Protein AF-A0A966Q347-F1 (afdb_monomer)

Sequence (125 aa):
MPLSGEGGNHRGEENAKDPTGHRGRDREHQAMEKDGMSFSVRRQELLAKLEERSQECPGLYPFRVAEDFLRIAMDHGGLEDEGICGILEAMWRRPDEAVQLNAQSLIRRGGGLDKDVGERPQKMI

Solvent-accessible surface area (backbone atoms only — not comparable to full-atom values): 7875 Å² total; per-residue (Å²): 138,82,89,76,88,83,86,88,84,77,86,75,93,84,76,89,84,87,83,83,84,83,76,83,78,67,71,72,68,62,61,64,54,61,58,57,58,51,42,58,51,52,40,52,53,50,34,52,52,50,22,54,49,20,64,78,37,62,87,58,39,99,59,57,49,43,68,56,56,50,51,38,13,35,68,77,30,45,89,45,58,68,35,25,39,52,41,48,50,48,33,69,78,35,40,76,53,39,52,53,49,43,51,51,39,50,50,67,75,54,74,63,89,72,90,78,88,72,89,72,82,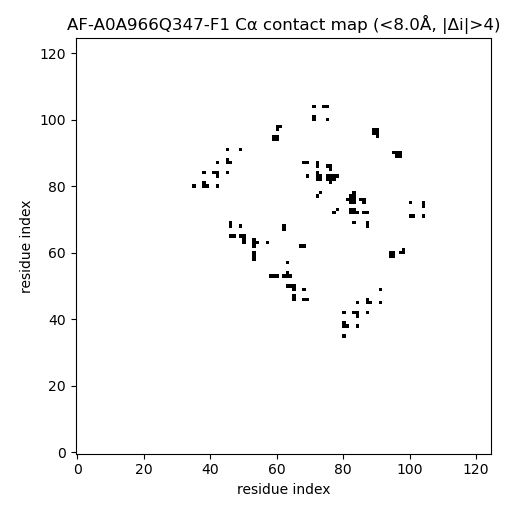80,80,80,128

Structure (mmCIF, N/CA/C/O backbone):
data_AF-A0A966Q347-F1
#
_entry.id   AF-A0A966Q347-F1
#
loop_
_atom_site.group_PDB
_atom_site.id
_atom_site.type_symbol
_atom_site.label_atom_id
_atom_site.label_alt_id
_atom_site.label_comp_id
_atom_site.label_asym_id
_atom_site.label_entity_id
_atom_site.label_seq_id
_atom_site.pdbx_PDB_ins_code
_atom_site.Cartn_x
_atom_site.Cartn_y
_atom_site.Cartn_z
_atom_site.occupancy
_atom_site.B_iso_or_equiv
_atom_site.auth_seq_id
_atom_site.auth_comp_id
_atom_site.auth_asym_id
_atom_site.auth_atom_id
_atom_site.pdbx_PDB_model_num
ATOM 1 N N . MET A 1 1 ? 26.937 63.806 -67.672 1.00 37.19 1 MET A N 1
ATOM 2 C CA . MET A 1 1 ? 27.494 63.817 -66.303 1.00 37.19 1 MET A CA 1
ATOM 3 C C . MET A 1 1 ? 27.612 62.379 -65.817 1.00 37.19 1 MET A C 1
ATOM 5 O O . MET A 1 1 ? 26.839 61.561 -66.301 1.00 37.19 1 MET A O 1
ATOM 9 N N . PRO A 1 2 ? 28.629 62.066 -65.003 1.00 48.19 2 PRO A N 1
ATOM 10 C CA . PRO A 1 2 ? 29.321 60.780 -65.007 1.00 48.19 2 PRO A CA 1
ATOM 11 C C . PRO A 1 2 ? 29.118 59.973 -63.707 1.00 48.19 2 PRO A C 1
ATOM 13 O O . PRO A 1 2 ? 28.472 60.452 -62.782 1.00 48.19 2 PRO A O 1
ATOM 16 N N . LEU A 1 3 ? 29.816 58.828 -63.660 1.00 46.00 3 LEU A N 1
ATOM 17 C CA . LEU A 1 3 ? 30.279 58.063 -62.487 1.00 46.00 3 LEU A CA 1
ATOM 18 C C . LEU A 1 3 ? 29.264 57.098 -61.854 1.00 46.00 3 LEU A C 1
ATOM 20 O O . LEU A 1 3 ? 28.098 57.433 -61.729 1.00 46.00 3 LEU A O 1
ATOM 24 N N . SER A 1 4 ? 29.603 55.925 -61.320 1.00 47.59 4 SER A N 1
ATOM 25 C CA . SER A 1 4 ? 30.764 55.009 -61.295 1.00 47.59 4 SER A CA 1
ATOM 26 C C . SER A 1 4 ? 30.536 54.162 -60.040 1.00 47.59 4 SER A C 1
ATOM 28 O O . SER A 1 4 ? 30.151 54.740 -59.031 1.00 47.59 4 SER A O 1
ATOM 30 N N . GLY A 1 5 ? 30.902 52.875 -60.061 1.00 43.78 5 GLY A N 1
ATOM 31 C CA . GLY A 1 5 ? 31.177 52.096 -58.839 1.00 43.78 5 GLY A CA 1
ATOM 32 C C . GLY A 1 5 ? 29.933 51.760 -58.001 1.00 43.78 5 GLY A C 1
ATOM 33 O O . GLY A 1 5 ? 28.928 52.438 -58.072 1.00 43.78 5 GLY A O 1
ATOM 34 N N . GLU A 1 6 ? 29.875 50.700 -57.209 1.00 48.44 6 GLU A N 1
ATOM 35 C CA . GLU A 1 6 ? 30.943 49.942 -56.575 1.00 48.44 6 GLU A CA 1
ATOM 36 C C . GLU A 1 6 ? 30.516 48.473 -56.458 1.00 48.44 6 GLU A C 1
ATOM 38 O O . GLU A 1 6 ? 29.391 48.149 -56.076 1.00 48.44 6 GLU A O 1
ATOM 43 N N . GLY A 1 7 ? 31.441 47.588 -56.825 1.00 43.69 7 GLY A N 1
ATOM 44 C CA . GLY A 1 7 ? 31.440 46.191 -56.420 1.00 43.69 7 GLY A CA 1
ATOM 45 C C . GLY A 1 7 ? 32.364 45.972 -55.219 1.00 43.69 7 GLY A C 1
ATOM 46 O O . GLY A 1 7 ? 33.179 46.829 -54.885 1.00 43.69 7 GLY A O 1
ATOM 47 N N . GLY A 1 8 ? 32.259 44.780 -54.629 1.00 42.47 8 GLY A N 1
ATOM 48 C CA . GLY A 1 8 ? 33.030 44.299 -53.471 1.00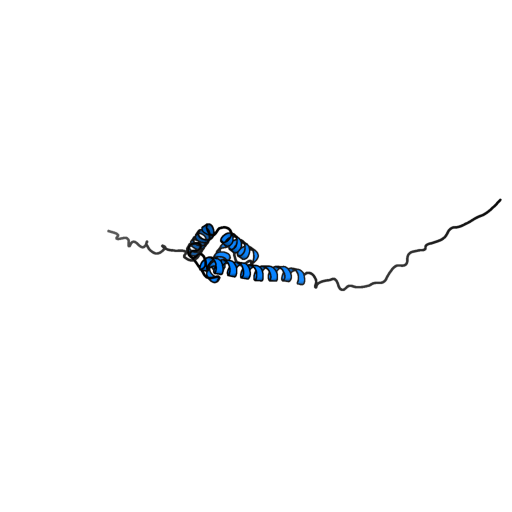 42.47 8 GLY A CA 1
ATOM 49 C C . GLY A 1 8 ? 32.118 44.180 -52.248 1.00 42.47 8 GLY A C 1
ATOM 50 O O . GLY A 1 8 ? 31.337 45.077 -51.984 1.00 42.47 8 GLY A O 1
ATOM 51 N N . ASN A 1 9 ? 32.085 43.114 -51.457 1.00 40.59 9 ASN A N 1
ATOM 52 C CA . ASN A 1 9 ? 32.984 41.991 -51.176 1.00 40.59 9 ASN A CA 1
ATOM 53 C C . ASN A 1 9 ? 32.051 40.846 -50.692 1.00 40.59 9 ASN A C 1
ATOM 55 O O . ASN A 1 9 ? 30.946 41.124 -50.242 1.00 40.59 9 ASN A O 1
ATOM 59 N N . HIS A 1 10 ? 32.324 39.555 -50.845 1.00 41.03 10 HIS A N 1
ATOM 60 C CA . HIS A 1 10 ? 33.159 38.730 -49.964 1.00 41.03 10 HIS A CA 1
ATOM 61 C C . HIS A 1 10 ? 33.242 37.352 -50.663 1.00 41.03 10 HIS A C 1
ATOM 63 O O . HIS A 1 10 ? 32.212 36.736 -50.918 1.00 41.03 10 HIS A O 1
ATOM 69 N N . ARG A 1 11 ? 34.388 36.933 -51.222 1.00 41.69 11 ARG A N 1
ATOM 70 C CA . ARG A 1 11 ? 35.443 36.135 -50.555 1.00 41.69 11 ARG A CA 1
ATOM 71 C C . ARG A 1 11 ? 34.801 35.028 -49.703 1.00 41.69 11 ARG A C 1
ATOM 73 O O . ARG A 1 11 ? 34.274 35.318 -48.642 1.00 41.69 11 ARG A O 1
ATOM 80 N N . GLY A 1 12 ? 34.669 33.802 -50.196 1.00 40.00 12 GLY A N 1
ATOM 81 C CA . GLY A 1 12 ? 35.773 32.932 -50.592 1.00 40.00 12 GLY A CA 1
ATOM 82 C C . GLY A 1 12 ? 36.017 31.968 -49.434 1.00 40.00 12 GLY A C 1
ATOM 83 O O . GLY A 1 12 ? 36.407 32.408 -48.359 1.00 40.00 12 GLY A O 1
ATOM 84 N N . GLU A 1 13 ? 35.703 30.695 -49.664 1.00 50.28 13 GLU A N 1
ATOM 85 C CA . GLU A 1 13 ? 35.957 29.557 -48.781 1.00 50.28 13 GLU A CA 1
ATOM 86 C C . GLU A 1 13 ? 37.359 29.583 -48.164 1.00 50.28 13 GLU A C 1
ATOM 88 O O . GLU A 1 13 ? 38.354 29.696 -48.878 1.00 50.28 13 GLU A O 1
ATOM 93 N N . GLU A 1 14 ? 37.439 29.322 -46.861 1.00 47.72 14 GLU A N 1
ATOM 94 C CA . GLU A 1 14 ? 38.515 28.500 -46.326 1.00 47.72 14 GLU A CA 1
ATOM 95 C C . GLU A 1 14 ? 37.990 27.580 -45.224 1.00 47.72 14 GLU A C 1
ATOM 97 O O . GLU A 1 14 ? 37.153 27.920 -44.390 1.00 47.72 14 GLU A O 1
ATOM 102 N N . ASN A 1 15 ? 38.441 26.346 -45.355 1.00 43.81 15 ASN A N 1
ATOM 103 C CA . ASN A 1 15 ? 37.932 25.119 -44.790 1.00 43.81 15 ASN A CA 1
ATOM 104 C C . ASN A 1 15 ? 38.967 24.606 -43.776 1.00 43.81 15 ASN A C 1
ATOM 106 O O . ASN A 1 15 ? 40.165 24.792 -43.985 1.00 43.81 15 ASN A O 1
ATOM 110 N N . ALA A 1 16 ? 38.489 23.879 -42.762 1.00 49.84 16 ALA A N 1
ATOM 111 C CA . ALA A 1 16 ? 39.249 23.109 -41.770 1.00 49.84 16 ALA A CA 1
ATOM 112 C C . ALA A 1 16 ? 40.097 23.948 -40.783 1.00 49.84 16 ALA A C 1
ATOM 114 O O . ALA A 1 16 ? 40.921 24.770 -41.156 1.00 49.84 16 ALA A O 1
ATOM 115 N N . LYS A 1 17 ? 40.030 23.719 -39.469 1.00 47.28 17 LYS A N 1
ATOM 116 C CA . LYS A 1 17 ? 40.192 22.431 -38.784 1.00 47.28 17 LYS A CA 1
ATOM 117 C C . LYS A 1 17 ? 39.556 22.522 -37.393 1.00 47.28 17 LYS A C 1
ATOM 119 O O . LYS A 1 17 ? 39.992 23.343 -36.597 1.00 47.28 17 LYS A O 1
ATOM 124 N N . ASP A 1 18 ? 38.635 21.623 -37.073 1.00 52.66 18 ASP A N 1
ATOM 125 C CA . ASP A 1 18 ? 38.421 21.221 -35.680 1.00 52.66 18 ASP A CA 1
ATOM 126 C C . ASP A 1 18 ? 38.278 19.694 -35.653 1.00 52.66 18 ASP A C 1
ATOM 128 O O . ASP A 1 18 ? 37.219 19.152 -35.990 1.00 52.66 18 ASP A O 1
ATOM 132 N N . PRO A 1 19 ? 39.384 18.957 -35.445 1.00 54.44 19 PRO A N 1
ATOM 133 C CA . PRO A 1 19 ? 39.330 17.519 -35.404 1.00 54.44 19 PRO A CA 1
ATOM 134 C C . PRO A 1 19 ? 39.063 17.067 -33.970 1.00 54.44 19 PRO A C 1
ATOM 136 O O . PRO A 1 19 ? 39.877 17.267 -33.074 1.00 54.44 19 PRO A O 1
ATOM 139 N N . THR A 1 20 ? 38.035 16.225 -33.856 1.00 50.22 20 THR A N 1
ATOM 140 C CA . THR A 1 20 ? 37.894 15.175 -32.832 1.00 50.22 20 THR A CA 1
ATOM 141 C C . THR A 1 20 ? 37.601 15.700 -31.420 1.00 50.22 20 THR A C 1
ATOM 143 O O . THR A 1 20 ? 38.448 16.230 -30.726 1.00 50.22 20 THR A O 1
ATOM 146 N N . GLY A 1 21 ? 36.399 15.526 -30.884 1.00 51.47 21 GLY A N 1
ATOM 147 C CA . GLY A 1 21 ? 35.695 14.251 -30.850 1.00 51.47 21 GLY A CA 1
ATOM 148 C C . GLY A 1 21 ? 35.765 13.656 -29.446 1.00 51.47 21 GLY A C 1
ATOM 149 O O . GLY A 1 21 ? 36.349 12.597 -29.248 1.00 51.47 21 GLY A O 1
ATOM 150 N N . HIS A 1 22 ? 35.104 14.292 -28.482 1.00 44.62 22 HIS A N 1
ATOM 151 C CA . HIS A 1 22 ? 34.607 13.598 -27.295 1.00 44.62 22 HIS A CA 1
ATOM 152 C C . HIS A 1 22 ? 33.088 13.566 -27.371 1.00 44.62 22 HIS A C 1
ATOM 154 O O . HIS A 1 22 ? 32.345 14.380 -26.834 1.00 44.62 22 HIS A O 1
ATOM 160 N N . ARG A 1 23 ? 32.680 12.608 -28.206 1.00 47.03 23 ARG A N 1
ATOM 161 C CA . ARG A 1 23 ? 31.328 12.135 -28.452 1.00 47.03 23 ARG A CA 1
ATOM 162 C C . ARG A 1 23 ? 30.705 11.805 -27.092 1.00 47.03 23 ARG A C 1
ATOM 164 O O . ARG A 1 23 ? 31.152 10.871 -26.431 1.00 47.03 23 ARG A O 1
ATOM 171 N N . GLY A 1 24 ? 29.729 12.620 -26.695 1.00 45.34 24 GLY A N 1
ATOM 172 C CA . GLY A 1 24 ? 29.021 12.541 -25.424 1.00 45.34 24 GLY A CA 1
ATOM 173 C C . GLY A 1 24 ? 28.490 11.143 -25.148 1.00 45.34 24 GLY A C 1
ATOM 174 O O . GLY A 1 24 ? 27.510 10.720 -25.752 1.00 45.34 24 GLY A O 1
ATOM 175 N N . ARG A 1 25 ? 29.154 10.447 -24.225 1.00 48.47 25 ARG A N 1
ATOM 176 C CA . ARG A 1 25 ? 28.751 9.126 -23.738 1.00 48.47 25 ARG A CA 1
ATOM 177 C C . ARG A 1 25 ? 28.434 9.124 -22.238 1.00 48.47 25 ARG A C 1
ATOM 179 O O . ARG A 1 25 ? 28.239 8.064 -21.668 1.00 48.47 25 ARG A O 1
ATOM 186 N N . ASP A 1 26 ? 28.341 10.305 -21.623 1.00 45.50 26 ASP A N 1
ATOM 187 C CA . ASP A 1 26 ? 28.032 10.455 -20.191 1.00 45.50 26 ASP A CA 1
ATOM 188 C C . ASP A 1 26 ? 26.594 10.941 -19.938 1.00 45.50 26 ASP A C 1
ATOM 190 O O . ASP A 1 26 ? 26.084 10.863 -18.822 1.00 45.50 26 ASP A O 1
ATOM 194 N N . ARG A 1 27 ? 25.902 11.440 -20.974 1.00 46.88 27 ARG A N 1
ATOM 195 C CA . ARG A 1 27 ? 24.588 12.088 -20.816 1.00 46.88 27 ARG A CA 1
ATOM 196 C C . ARG A 1 27 ? 23.410 11.113 -20.773 1.00 46.88 27 ARG A C 1
ATOM 198 O O . ARG A 1 27 ? 22.340 11.495 -20.315 1.00 46.88 27 ARG A O 1
ATOM 205 N N . GLU A 1 28 ? 23.600 9.873 -21.212 1.00 45.44 28 GLU A N 1
ATOM 206 C CA . GLU A 1 28 ? 22.530 8.865 -21.225 1.00 45.44 28 GLU A CA 1
ATOM 207 C C . GLU A 1 28 ? 22.461 8.056 -19.921 1.00 45.44 28 GLU A C 1
ATOM 209 O O . GLU A 1 28 ? 21.389 7.578 -19.567 1.00 45.44 28 GLU A O 1
ATOM 214 N N . HIS A 1 29 ? 23.544 7.994 -19.135 1.00 43.59 29 HIS A N 1
ATOM 215 C CA . HIS A 1 29 ? 23.513 7.351 -17.814 1.00 43.59 29 HIS A CA 1
ATOM 216 C C . HIS A 1 29 ? 22.884 8.233 -16.718 1.00 43.59 29 HIS A C 1
ATOM 218 O O . HIS A 1 29 ? 22.285 7.703 -15.791 1.00 43.59 29 HIS A O 1
ATOM 224 N N . GLN A 1 30 ? 22.944 9.568 -16.828 1.00 43.94 30 GLN A N 1
ATOM 225 C CA . GLN A 1 30 ? 22.370 10.480 -15.817 1.00 43.94 30 GLN A CA 1
ATOM 226 C C . GLN A 1 30 ? 20.857 10.721 -15.949 1.00 43.94 30 GLN A C 1
ATOM 228 O O . GLN A 1 30 ? 20.241 11.253 -15.026 1.00 43.94 30 GLN A O 1
ATOM 233 N N . ALA A 1 31 ? 20.242 10.368 -17.081 1.00 44.31 31 ALA A N 1
ATOM 234 C CA . ALA A 1 31 ? 18.801 10.544 -17.266 1.00 44.31 31 ALA A CA 1
ATOM 235 C C . ALA A 1 31 ? 17.989 9.439 -16.572 1.00 44.31 31 ALA A C 1
ATOM 237 O O . ALA A 1 31 ? 16.903 9.713 -16.077 1.00 44.31 31 ALA A O 1
ATOM 238 N N . MET A 1 32 ? 18.533 8.223 -16.467 1.00 45.38 32 MET A N 1
ATOM 239 C CA . MET A 1 32 ? 17.822 7.091 -15.860 1.00 45.38 32 MET A CA 1
ATOM 240 C C . MET A 1 32 ? 17.809 7.123 -14.321 1.00 45.38 32 MET A C 1
ATOM 242 O O . MET A 1 32 ? 16.942 6.511 -13.705 1.00 45.38 32 MET A O 1
ATOM 246 N N . GLU A 1 33 ? 18.719 7.862 -13.676 1.00 48.78 33 GLU A N 1
ATOM 247 C CA . GLU A 1 33 ? 18.783 7.937 -12.204 1.00 48.78 33 GLU A CA 1
ATOM 248 C C . GLU A 1 33 ? 17.826 8.978 -11.596 1.00 48.78 33 GLU A C 1
ATOM 250 O O . GLU A 1 33 ? 17.418 8.847 -10.440 1.00 48.78 33 GLU A O 1
ATOM 255 N N . LYS A 1 34 ? 17.423 10.003 -12.364 1.00 51.41 34 LYS A N 1
ATOM 256 C CA . LYS A 1 34 ? 16.522 11.058 -11.866 1.00 51.41 34 LYS A CA 1
ATOM 257 C C . LYS A 1 34 ? 15.092 10.575 -11.654 1.00 51.41 34 LYS A C 1
ATOM 259 O O . LYS A 1 34 ? 14.453 11.007 -10.695 1.00 51.41 34 LYS A O 1
ATOM 264 N N . ASP A 1 35 ? 14.615 9.668 -12.499 1.00 52.19 35 ASP A N 1
ATOM 265 C CA . ASP A 1 35 ? 13.270 9.113 -12.361 1.00 52.19 35 ASP A CA 1
ATOM 266 C C . ASP A 1 35 ? 13.210 8.085 -11.219 1.00 52.19 35 ASP A C 1
ATOM 268 O O . ASP A 1 35 ? 12.322 8.164 -10.371 1.00 52.19 35 ASP A O 1
ATOM 272 N N . GLY A 1 36 ? 14.214 7.208 -11.083 1.00 52.34 36 GLY A N 1
ATOM 273 C CA . GLY A 1 36 ? 14.277 6.214 -9.998 1.00 52.34 36 GLY A CA 1
ATOM 274 C C . GLY A 1 36 ? 14.311 6.819 -8.584 1.00 52.34 36 GLY A C 1
ATOM 275 O O . GLY A 1 36 ? 13.676 6.299 -7.662 1.00 52.34 36 GLY A O 1
ATOM 276 N N . MET A 1 37 ? 14.974 7.970 -8.409 1.00 52.81 37 MET A N 1
ATOM 277 C CA . MET A 1 37 ? 14.948 8.710 -7.139 1.00 52.81 37 MET A CA 1
ATOM 278 C C . MET A 1 37 ? 13.574 9.316 -6.820 1.00 52.81 37 MET A C 1
ATOM 280 O O . MET A 1 37 ? 13.210 9.396 -5.646 1.00 52.81 37 MET A O 1
ATOM 284 N N . SER A 1 38 ? 12.783 9.698 -7.829 1.00 75.19 38 SER A N 1
ATOM 28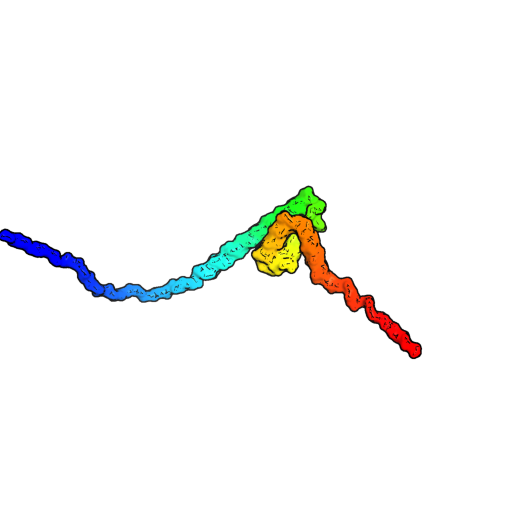5 C CA . SER A 1 38 ? 11.441 10.260 -7.625 1.00 75.19 38 SER A CA 1
ATOM 286 C C . SER A 1 38 ? 10.449 9.212 -7.115 1.00 75.19 38 SER A C 1
ATOM 288 O O . SER A 1 38 ? 9.693 9.474 -6.173 1.00 75.19 38 SER A O 1
ATOM 290 N N . PHE A 1 39 ? 10.478 8.004 -7.681 1.00 77.31 39 PHE A N 1
ATOM 291 C CA . PHE A 1 39 ? 9.511 6.966 -7.326 1.00 77.31 39 PHE A CA 1
ATOM 292 C C . PHE A 1 39 ? 9.740 6.376 -5.934 1.00 77.31 39 PHE A C 1
ATOM 294 O O . PHE A 1 39 ? 8.774 6.120 -5.218 1.00 77.31 39 PHE A O 1
ATOM 301 N N . SER A 1 40 ? 10.995 6.223 -5.501 1.00 84.62 40 SER A N 1
ATOM 302 C CA . SER A 1 40 ? 11.289 5.734 -4.147 1.00 84.62 40 SER A CA 1
ATOM 303 C C . SER A 1 40 ? 10.781 6.680 -3.055 1.00 84.62 40 SER A C 1
ATOM 305 O O . SER A 1 40 ? 10.209 6.211 -2.068 1.00 84.62 40 SER A O 1
ATOM 307 N N . VAL A 1 41 ? 10.926 7.996 -3.247 1.00 90.25 41 VAL A N 1
ATOM 308 C CA . VAL A 1 41 ? 10.380 9.010 -2.328 1.00 90.25 41 VAL A CA 1
ATOM 309 C C . VAL A 1 41 ? 8.853 8.978 -2.352 1.00 90.25 41 VAL A C 1
ATOM 311 O O . VAL A 1 41 ? 8.224 8.850 -1.304 1.00 90.25 41 VAL A O 1
ATOM 314 N N . ARG A 1 42 ? 8.244 8.984 -3.543 1.00 91.88 42 ARG A N 1
ATOM 315 C CA . ARG A 1 42 ? 6.783 8.925 -3.696 1.00 91.88 42 ARG A CA 1
ATOM 316 C C . ARG A 1 42 ? 6.175 7.677 -3.056 1.00 91.88 42 ARG A C 1
ATOM 318 O O . ARG A 1 42 ? 5.132 7.762 -2.410 1.00 91.88 42 ARG A O 1
ATOM 325 N N . ARG A 1 43 ? 6.826 6.520 -3.199 1.00 94.31 43 ARG A N 1
ATOM 326 C CA . ARG A 1 43 ? 6.421 5.273 -2.542 1.00 94.31 43 ARG A CA 1
ATOM 327 C C . ARG A 1 43 ? 6.396 5.438 -1.026 1.00 94.31 43 ARG A C 1
ATOM 329 O O . ARG A 1 43 ? 5.397 5.089 -0.407 1.00 94.31 43 ARG A O 1
ATOM 336 N N . GLN A 1 44 ? 7.466 5.972 -0.435 1.00 94.44 44 GLN A N 1
ATOM 337 C CA . GLN A 1 44 ? 7.538 6.194 1.013 1.00 94.44 44 GLN A CA 1
ATOM 338 C C . GLN A 1 44 ? 6.453 7.163 1.495 1.00 94.44 44 GLN A C 1
ATOM 340 O O . GLN A 1 44 ? 5.792 6.887 2.492 1.00 94.44 44 GLN A O 1
ATOM 345 N N . GLU A 1 45 ? 6.205 8.248 0.759 1.00 95.19 45 GLU A N 1
ATOM 346 C CA . GLU A 1 45 ? 5.132 9.196 1.079 1.00 95.19 45 GLU A CA 1
ATOM 347 C C . GLU A 1 45 ? 3.743 8.545 1.051 1.00 95.19 45 GLU A C 1
ATOM 349 O O . GLU A 1 45 ? 2.919 8.796 1.930 1.00 95.19 45 GLU A O 1
ATOM 354 N N . LEU A 1 46 ? 3.463 7.713 0.043 1.00 95.88 46 LEU A N 1
ATOM 355 C CA . LEU A 1 46 ? 2.192 6.994 -0.058 1.00 95.88 46 LEU A CA 1
ATOM 356 C C . LEU A 1 46 ? 2.023 5.986 1.080 1.00 95.88 46 LEU A C 1
ATOM 358 O O . LEU A 1 46 ? 0.936 5.897 1.648 1.00 95.88 46 LEU A O 1
ATOM 362 N N . LEU A 1 47 ? 3.087 5.261 1.427 1.00 96.62 47 LEU A N 1
ATOM 363 C CA . LEU A 1 47 ? 3.083 4.314 2.539 1.00 96.62 47 LEU A CA 1
ATOM 364 C C . LEU A 1 47 ? 2.812 5.012 3.873 1.00 96.62 47 LEU A C 1
ATOM 366 O O . LEU A 1 47 ? 1.939 4.563 4.609 1.00 96.62 47 LEU A O 1
ATOM 370 N N . ALA A 1 48 ? 3.483 6.135 4.141 1.00 96.69 48 ALA A N 1
ATOM 371 C CA . ALA A 1 48 ? 3.271 6.914 5.357 1.00 96.69 48 ALA A CA 1
ATOM 372 C C . ALA A 1 48 ? 1.823 7.419 5.465 1.00 96.69 48 ALA A C 1
ATOM 374 O O . ALA A 1 48 ? 1.184 7.249 6.499 1.00 96.69 48 ALA A O 1
ATOM 375 N N . LYS A 1 49 ? 1.266 7.961 4.372 1.00 95.69 49 LYS A N 1
ATOM 376 C CA . LYS A 1 49 ? -0.136 8.415 4.326 1.00 95.69 49 LYS A CA 1
ATOM 377 C C . LYS A 1 49 ? -1.118 7.275 4.580 1.00 95.69 49 LYS A C 1
ATOM 379 O O . LYS A 1 49 ? -2.096 7.443 5.306 1.00 95.69 49 LYS A O 1
ATOM 384 N N . LEU A 1 50 ? -0.895 6.123 3.948 1.00 95.69 50 LEU A N 1
ATOM 385 C CA . LEU A 1 50 ? -1.751 4.949 4.106 1.00 95.69 50 LEU A CA 1
ATOM 386 C C . LEU A 1 50 ? -1.713 4.412 5.537 1.00 95.69 50 LEU A C 1
ATOM 388 O O . LEU A 1 50 ? -2.770 4.124 6.098 1.00 95.69 50 LEU A O 1
ATOM 392 N N . GLU A 1 51 ? -0.521 4.324 6.122 1.00 95.94 51 GLU A N 1
ATOM 393 C CA . GLU A 1 51 ? -0.319 3.911 7.506 1.00 95.94 51 GLU A CA 1
ATOM 394 C C . GLU A 1 51 ? -1.022 4.867 8.473 1.00 95.94 51 GLU A C 1
ATOM 396 O O . GLU A 1 51 ? -1.890 4.426 9.223 1.00 95.94 51 GLU A O 1
ATOM 401 N N . GLU A 1 52 ? -0.763 6.173 8.381 1.00 95.50 52 GLU A N 1
ATOM 402 C CA . GLU A 1 52 ? -1.432 7.200 9.189 1.00 95.50 52 GLU A CA 1
ATOM 403 C C . GLU A 1 52 ? -2.961 7.079 9.095 1.00 95.50 52 GLU A C 1
ATOM 405 O O . GLU A 1 52 ? -3.642 6.884 10.106 1.00 95.50 52 GLU A O 1
ATOM 410 N N . ARG A 1 53 ? -3.511 7.052 7.873 1.00 95.12 53 ARG A N 1
ATOM 411 C CA . ARG A 1 53 ? -4.962 6.937 7.663 1.00 95.12 53 ARG A CA 1
ATOM 412 C C . ARG A 1 53 ? -5.538 5.640 8.225 1.00 95.12 53 ARG A C 1
ATOM 414 O O . ARG A 1 53 ? -6.677 5.624 8.688 1.00 95.12 53 ARG A O 1
ATOM 421 N N . SER A 1 54 ? -4.792 4.540 8.169 1.00 93.94 54 SER A N 1
ATOM 422 C CA . SER A 1 54 ? -5.237 3.252 8.712 1.00 93.94 54 SER A CA 1
ATOM 423 C C 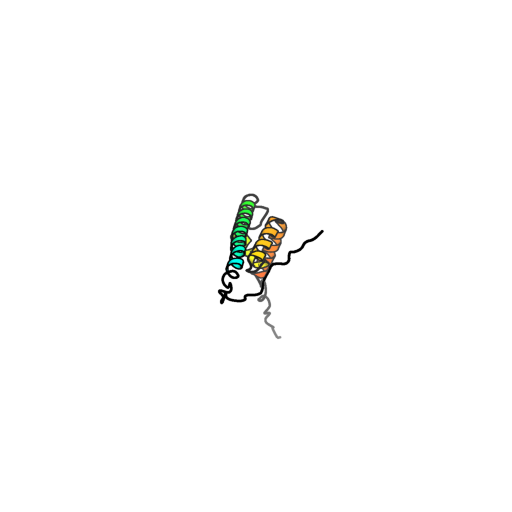. SER A 1 54 ? -5.284 3.225 10.241 1.00 93.94 54 SER A C 1
ATOM 425 O O . SER A 1 54 ? -6.105 2.504 10.813 1.00 93.94 54 SER A O 1
ATOM 427 N N . GLN A 1 55 ? -4.444 4.028 10.899 1.00 92.75 55 GLN A N 1
ATOM 428 C CA . GLN A 1 55 ? -4.456 4.201 12.349 1.00 92.75 55 GLN A CA 1
ATOM 429 C C . GLN A 1 55 ? -5.592 5.133 12.781 1.00 92.75 55 GLN A C 1
ATOM 431 O O . GLN A 1 55 ? -6.314 4.818 13.726 1.00 92.75 55 GLN A O 1
ATOM 436 N N . GLU A 1 56 ? -5.802 6.236 12.059 1.00 94.00 56 GLU A N 1
ATOM 437 C CA . GLU A 1 56 ? -6.901 7.176 12.317 1.00 94.00 56 GLU A CA 1
ATOM 438 C C . GLU A 1 56 ? -8.281 6.554 12.054 1.00 94.00 56 GLU A C 1
ATOM 440 O O . GLU A 1 56 ? -9.237 6.801 12.790 1.00 94.00 56 GLU A O 1
ATOM 445 N N . CYS A 1 57 ? -8.387 5.727 11.010 1.00 90.31 57 CYS A N 1
ATOM 446 C CA . CYS A 1 57 ? -9.630 5.103 10.561 1.00 90.31 57 CYS A CA 1
ATOM 447 C C . CYS A 1 57 ? -9.509 3.566 10.559 1.00 90.31 57 CYS A C 1
ATOM 449 O O . CYS A 1 57 ? -9.432 2.947 9.493 1.00 90.31 57 CYS A O 1
ATOM 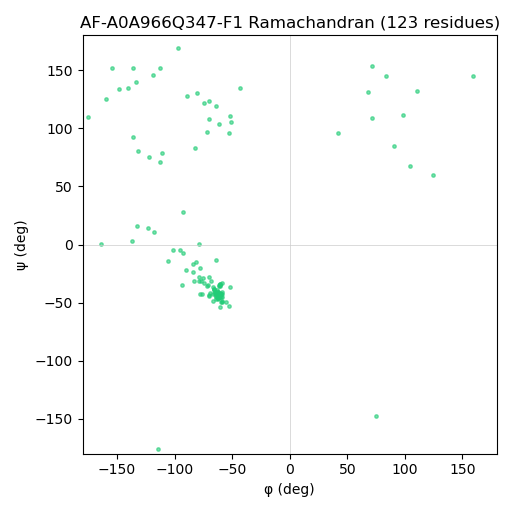451 N N . PRO A 1 58 ? -9.558 2.912 11.735 1.00 81.38 58 PRO A N 1
ATOM 452 C CA . PRO A 1 58 ? -9.282 1.479 11.883 1.00 81.38 58 PRO A CA 1
ATOM 453 C C . PRO A 1 58 ? -10.261 0.537 11.165 1.00 81.38 58 PRO A C 1
ATOM 455 O O . PRO A 1 58 ? -9.980 -0.658 11.075 1.00 81.38 58 PRO A O 1
ATOM 458 N N . GLY A 1 59 ? -11.410 1.041 10.699 1.00 87.81 59 GLY A N 1
ATOM 459 C CA . GLY A 1 59 ? -12.397 0.284 9.919 1.00 87.81 59 GLY A CA 1
ATOM 460 C C . GLY A 1 59 ? -12.214 0.379 8.402 1.00 87.81 59 GLY A C 1
ATOM 461 O O . GLY A 1 59 ? -12.912 -0.315 7.672 1.00 87.81 59 GLY A O 1
ATOM 462 N N . LEU A 1 60 ? -11.305 1.235 7.925 1.00 88.38 60 LEU A N 1
ATOM 463 C CA . LEU A 1 60 ? -11.126 1.506 6.4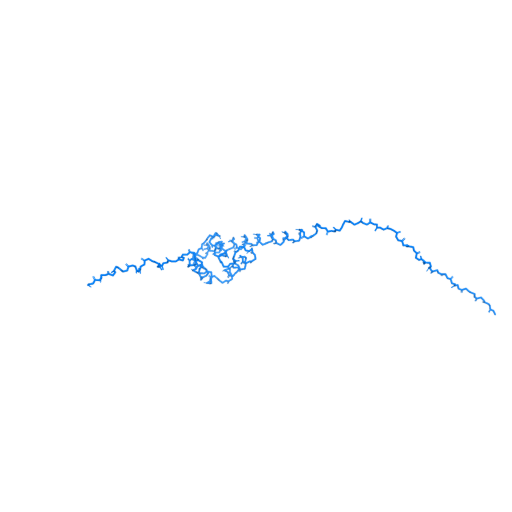98 1.00 88.38 60 LEU A CA 1
ATOM 464 C C . LEU A 1 60 ? -10.236 0.470 5.806 1.00 88.38 60 LEU A C 1
ATOM 466 O O . LEU A 1 60 ? -10.418 0.177 4.628 1.00 88.38 60 LEU A O 1
ATOM 470 N N . TYR A 1 61 ? -9.279 -0.084 6.551 1.00 90.88 61 TYR A N 1
ATOM 471 C CA . TYR A 1 61 ? -8.364 -1.107 6.071 1.00 90.88 61 TYR 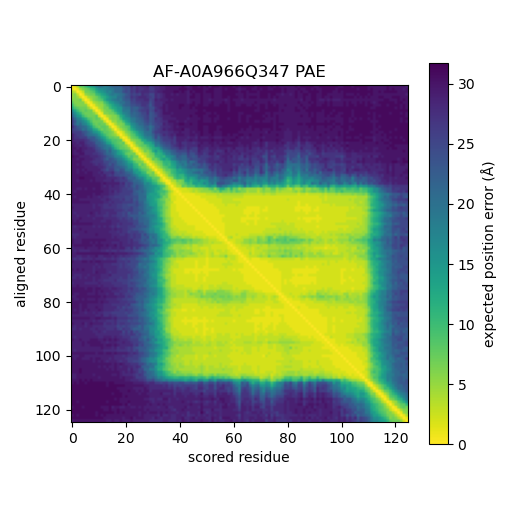A CA 1
ATOM 472 C C . TYR A 1 61 ? -8.261 -2.250 7.085 1.00 90.88 61 TYR A C 1
ATOM 474 O O . TYR A 1 61 ? -8.168 -1.999 8.288 1.00 90.88 61 TYR A O 1
ATOM 482 N N . PRO A 1 62 ? -8.215 -3.510 6.624 1.00 85.69 62 PRO A N 1
ATOM 483 C CA . PRO A 1 62 ? -8.009 -4.668 7.489 1.00 85.69 62 PRO A CA 1
ATOM 484 C C . PRO A 1 62 ? -6.537 -4.865 7.899 1.00 85.69 62 PRO A C 1
ATOM 486 O O . PRO A 1 62 ? -6.225 -5.812 8.613 1.00 85.69 62 PRO A O 1
ATOM 489 N N . PHE A 1 63 ? -5.637 -3.987 7.455 1.00 87.88 63 PHE A N 1
ATOM 490 C CA . PHE A 1 63 ? -4.205 -3.942 7.757 1.00 87.88 63 PHE A CA 1
ATOM 491 C C . PHE A 1 63 ? -3.813 -2.494 8.051 1.00 87.88 63 PHE A C 1
ATOM 493 O O . PHE A 1 63 ? -4.484 -1.569 7.589 1.00 87.88 63 PHE A O 1
ATOM 500 N N . ARG A 1 64 ? -2.773 -2.297 8.870 1.00 88.88 64 ARG A N 1
ATOM 501 C CA . ARG A 1 64 ? -2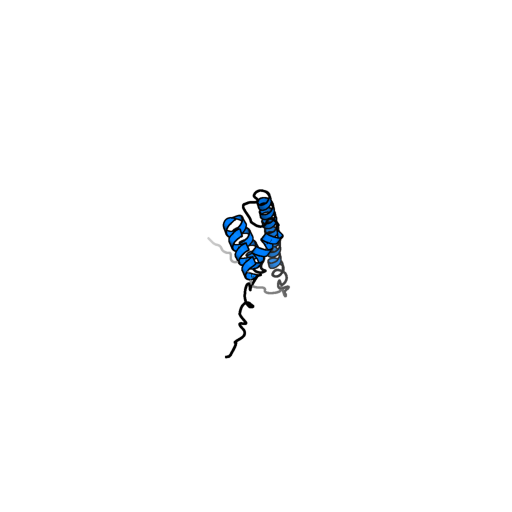.502 -0.980 9.475 1.00 88.88 64 ARG A CA 1
ATOM 502 C C . ARG A 1 64 ? -1.049 -0.521 9.484 1.00 88.88 64 ARG A C 1
ATOM 504 O O . ARG A 1 64 ? -0.749 0.521 10.057 1.00 88.88 64 ARG A O 1
ATOM 511 N N . VAL A 1 65 ? -0.152 -1.308 8.905 1.00 93.69 65 VAL A N 1
ATOM 512 C CA . VAL A 1 65 ? 1.280 -0.998 8.869 1.00 93.69 65 VAL A CA 1
ATOM 513 C C . VAL A 1 65 ? 1.742 -0.860 7.429 1.00 93.69 65 VAL A C 1
ATOM 515 O O . VAL A 1 65 ? 1.241 -1.564 6.546 1.00 93.69 65 VAL A O 1
ATOM 518 N N . ALA A 1 66 ? 2.700 0.031 7.184 1.00 94.88 66 ALA A N 1
ATOM 519 C CA . ALA A 1 66 ? 3.242 0.301 5.851 1.00 94.88 66 ALA A CA 1
ATOM 520 C C . ALA A 1 66 ? 3.702 -0.979 5.122 1.00 94.88 66 ALA A C 1
ATOM 522 O O . ALA A 1 66 ? 3.507 -1.126 3.915 1.00 94.88 66 ALA A O 1
ATOM 523 N N . GLU A 1 67 ? 4.259 -1.939 5.857 1.00 95.00 67 GLU A N 1
ATOM 524 C CA . GLU A 1 67 ? 4.756 -3.212 5.322 1.00 95.00 67 GLU A CA 1
ATOM 525 C C . GLU A 1 67 ? 3.656 -4.048 4.655 1.00 95.00 67 GLU A C 1
ATOM 527 O O . GLU A 1 67 ? 3.900 -4.666 3.618 1.00 95.00 67 GLU A O 1
ATOM 532 N N . ASP A 1 68 ? 2.430 -4.022 5.183 1.00 93.94 68 ASP A N 1
ATOM 533 C CA . ASP A 1 68 ? 1.294 -4.716 4.576 1.00 93.94 68 ASP A CA 1
ATOM 534 C C . ASP A 1 68 ? 0.857 -4.055 3.269 1.00 93.94 68 ASP A C 1
ATOM 536 O O . ASP A 1 68 ? 0.637 -4.744 2.270 1.00 93.94 68 ASP A O 1
ATOM 540 N N . PHE A 1 69 ? 0.776 -2.721 3.247 1.00 95.06 69 PHE A N 1
ATOM 541 C CA . PHE A 1 69 ? 0.462 -1.973 2.028 1.00 95.06 69 PHE A CA 1
ATOM 542 C C . PHE A 1 69 ? 1.506 -2.241 0.942 1.00 95.06 69 PHE A C 1
ATOM 544 O O . PHE A 1 69 ? 1.152 -2.520 -0.204 1.00 95.06 69 PHE A O 1
ATOM 551 N N . LEU A 1 70 ? 2.790 -2.214 1.307 1.00 95.50 70 LEU A N 1
ATOM 552 C CA . LEU A 1 70 ? 3.882 -2.508 0.386 1.00 95.50 70 LEU A CA 1
ATOM 553 C C . LEU A 1 70 ? 3.799 -3.944 -0.137 1.00 95.50 70 LEU A C 1
ATOM 555 O O . LEU A 1 70 ? 3.904 -4.162 -1.341 1.00 95.50 70 LEU A O 1
ATOM 559 N N . ARG A 1 71 ? 3.555 -4.917 0.745 1.00 94.56 71 ARG A N 1
ATOM 560 C CA . ARG A 1 71 ? 3.402 -6.331 0.385 1.00 94.56 71 ARG A CA 1
ATOM 561 C C . ARG A 1 71 ? 2.312 -6.534 -0.667 1.00 94.56 71 ARG A C 1
ATOM 563 O O . ARG A 1 71 ? 2.546 -7.207 -1.668 1.00 94.56 71 ARG A O 1
ATOM 570 N N . ILE A 1 72 ? 1.134 -5.952 -0.446 1.00 94.25 72 ILE A N 1
ATOM 571 C CA . ILE A 1 72 ? 0.003 -6.044 -1.377 1.00 94.25 72 ILE A CA 1
ATOM 572 C C . ILE A 1 72 ? 0.348 -5.349 -2.697 1.00 94.25 72 ILE A C 1
ATOM 574 O O . ILE A 1 72 ? 0.079 -5.892 -3.769 1.00 94.25 72 ILE A O 1
ATOM 578 N N . ALA A 1 73 ? 0.978 -4.175 -2.633 1.00 95.00 73 ALA A N 1
ATOM 579 C CA . ALA A 1 73 ? 1.389 -3.440 -3.821 1.00 95.00 73 ALA A CA 1
ATOM 580 C C . ALA A 1 73 ? 2.403 -4.217 -4.668 1.00 95.00 73 ALA A C 1
ATOM 582 O O . ALA A 1 73 ? 2.249 -4.263 -5.883 1.00 95.00 73 ALA A O 1
ATOM 583 N N . MET A 1 74 ? 3.373 -4.890 -4.047 1.00 94.75 74 MET A N 1
ATOM 584 C CA . MET A 1 74 ? 4.329 -5.751 -4.750 1.00 94.75 74 MET A CA 1
ATOM 585 C C . MET A 1 74 ? 3.663 -6.983 -5.367 1.00 94.75 74 MET A C 1
ATOM 587 O O . MET A 1 74 ? 4.022 -7.394 -6.468 1.00 94.75 74 MET A O 1
ATOM 591 N N . ASP A 1 75 ? 2.665 -7.567 -4.697 1.00 93.44 75 ASP A N 1
ATOM 592 C CA . ASP A 1 75 ? 1.945 -8.706 -5.265 1.00 93.44 75 ASP A CA 1
ATOM 593 C C . ASP A 1 75 ? 1.228 -8.324 -6.562 1.00 93.44 75 ASP A C 1
ATOM 595 O O . ASP A 1 75 ? 1.239 -9.096 -7.515 1.00 93.44 75 ASP A O 1
ATOM 599 N N . HIS A 1 76 ? 0.611 -7.146 -6.637 1.00 92.44 76 HIS A N 1
ATOM 600 C CA . HIS A 1 76 ? -0.173 -6.749 -7.815 1.00 92.44 76 HIS A CA 1
ATOM 601 C C . HIS A 1 76 ? 0.613 -5.950 -8.855 1.00 92.44 76 HIS A C 1
ATOM 603 O O . HIS A 1 76 ? 0.371 -6.115 -10.046 1.00 92.44 76 HIS A O 1
ATOM 609 N N . GLY A 1 77 ? 1.544 -5.109 -8.415 1.00 90.12 77 GLY A N 1
ATOM 610 C CA . GLY A 1 77 ? 2.356 -4.229 -9.256 1.00 90.12 77 GLY A CA 1
ATOM 611 C C . GLY A 1 77 ? 3.722 -4.803 -9.638 1.00 90.12 77 GLY A C 1
ATOM 612 O O . GLY A 1 77 ? 4.438 -4.180 -10.414 1.00 90.12 77 GLY A O 1
ATOM 613 N N . GLY A 1 78 ? 4.100 -5.974 -9.114 1.00 89.75 78 GLY A N 1
ATOM 614 C CA . GLY A 1 78 ? 5.408 -6.579 -9.356 1.00 89.75 78 GLY A CA 1
ATOM 615 C C . GLY A 1 78 ? 6.532 -5.897 -8.571 1.00 89.75 78 GLY A C 1
ATOM 616 O O . GLY A 1 78 ? 6.341 -5.444 -7.444 1.00 89.75 78 GLY A O 1
ATOM 617 N N . LEU A 1 79 ? 7.734 -5.863 -9.154 1.00 88.50 79 LEU A N 1
ATOM 618 C CA . LEU A 1 79 ? 8.931 -5.283 -8.523 1.00 88.50 79 LEU A CA 1
ATOM 619 C C . LEU A 1 79 ? 9.268 -3.878 -9.037 1.00 88.50 79 LEU A C 1
ATOM 621 O O . LEU A 1 79 ? 10.205 -3.259 -8.539 1.00 88.50 79 LEU A O 1
ATOM 625 N N . GLU A 1 80 ? 8.529 -3.382 -10.027 1.00 90.12 80 GLU A N 1
ATOM 626 C CA . GLU A 1 80 ? 8.757 -2.060 -10.604 1.00 90.12 80 GLU A CA 1
ATOM 627 C C . GLU A 1 80 ? 8.136 -0.978 -9.715 1.00 90.12 80 GLU A C 1
ATOM 629 O O . GLU A 1 80 ? 6.967 -1.061 -9.330 1.00 90.12 80 GLU A O 1
ATOM 634 N N . ASP A 1 81 ? 8.912 0.062 -9.398 1.00 88.25 81 ASP A N 1
ATOM 635 C CA . ASP A 1 81 ? 8.468 1.127 -8.494 1.00 88.25 81 ASP A CA 1
ATOM 636 C C . ASP A 1 81 ? 7.229 1.873 -9.017 1.00 88.25 81 ASP A C 1
ATOM 638 O O . ASP A 1 81 ? 6.376 2.270 -8.221 1.00 88.25 81 ASP A O 1
ATOM 642 N N . GLU A 1 82 ? 7.091 2.032 -10.337 1.00 91.12 82 GLU A N 1
ATOM 643 C CA . GLU A 1 82 ? 5.908 2.636 -10.960 1.00 91.12 82 GLU A CA 1
ATOM 644 C C . GLU A 1 82 ? 4.650 1.789 -10.714 1.00 91.12 82 GLU A C 1
ATOM 646 O O . GLU A 1 82 ? 3.628 2.313 -10.263 1.00 91.12 82 GLU A O 1
ATOM 651 N N . GLY A 1 83 ? 4.744 0.471 -10.922 1.00 93.38 83 GLY A N 1
ATOM 652 C CA . GLY A 1 83 ? 3.657 -0.470 -10.652 1.00 93.38 83 GLY A CA 1
ATOM 653 C C . GLY A 1 83 ? 3.259 -0.475 -9.177 1.00 93.38 83 GLY A C 1
ATOM 654 O O . GLY A 1 83 ? 2.075 -0.372 -8.848 1.00 93.38 83 GLY A O 1
ATOM 655 N N . ILE A 1 84 ? 4.243 -0.505 -8.274 1.00 94.69 84 ILE A N 1
ATOM 656 C CA . ILE A 1 84 ? 4.017 -0.428 -6.825 1.00 94.69 84 ILE A CA 1
ATOM 657 C C . ILE A 1 84 ? 3.308 0.884 -6.459 1.00 94.69 84 ILE A C 1
ATOM 659 O O . ILE A 1 84 ? 2.294 0.855 -5.758 1.00 94.69 84 ILE A O 1
ATOM 663 N N . CYS A 1 85 ? 3.795 2.030 -6.946 1.00 95.06 85 CYS A N 1
ATOM 664 C CA . CYS A 1 85 ? 3.169 3.329 -6.688 1.00 95.06 85 CYS A CA 1
ATOM 665 C C . CYS A 1 85 ? 1.725 3.373 -7.197 1.00 95.06 85 CYS A C 1
ATOM 667 O O . CYS A 1 85 ? 0.846 3.828 -6.467 1.00 95.06 85 CYS A O 1
ATOM 669 N N . GLY A 1 86 ? 1.458 2.843 -8.394 1.00 94.62 86 GLY A N 1
ATOM 670 C CA . GLY A 1 86 ? 0.110 2.779 -8.956 1.00 94.62 86 GLY A CA 1
ATOM 671 C C . GLY A 1 86 ? -0.869 1.997 -8.074 1.00 94.62 86 GLY A C 1
ATOM 672 O O . GLY A 1 86 ? -1.988 2.459 -7.834 1.00 94.62 86 GLY A O 1
ATOM 673 N N . ILE A 1 87 ? -0.445 0.854 -7.519 1.00 96.31 87 ILE A N 1
ATOM 674 C CA . ILE A 1 87 ? -1.285 0.072 -6.597 1.00 96.31 87 ILE A CA 1
ATOM 675 C C . ILE A 1 87 ? -1.480 0.797 -5.259 1.00 96.31 87 ILE A C 1
ATOM 677 O O . ILE A 1 87 ? -2.601 0.839 -4.746 1.00 96.31 87 ILE A O 1
ATOM 681 N N . LEU A 1 88 ? -0.435 1.420 -4.703 1.00 96.12 88 LEU A N 1
ATOM 682 C CA . LEU A 1 88 ? -0.550 2.226 -3.480 1.00 96.12 88 LEU A CA 1
ATOM 683 C C . LEU A 1 88 ? -1.530 3.399 -3.665 1.00 96.12 88 LEU A C 1
ATOM 685 O O . LEU A 1 88 ? -2.377 3.646 -2.805 1.00 96.12 88 LEU A O 1
ATOM 689 N N . GLU A 1 89 ? -1.482 4.086 -4.807 1.00 95.88 89 GLU A N 1
ATOM 690 C CA . GLU A 1 89 ? -2.434 5.149 -5.140 1.00 95.88 89 GLU A CA 1
ATOM 691 C C . GLU A 1 89 ? -3.863 4.627 -5.313 1.00 95.88 89 GLU A C 1
ATOM 693 O O . GLU A 1 89 ? -4.814 5.287 -4.882 1.00 95.88 89 GLU A O 1
ATOM 698 N N . ALA A 1 90 ? -4.036 3.446 -5.912 1.00 95.12 90 ALA A N 1
ATOM 699 C CA . ALA A 1 90 ? -5.343 2.813 -6.040 1.00 95.12 90 ALA A CA 1
ATOM 700 C C . ALA A 1 90 ? -5.952 2.513 -4.663 1.00 95.12 90 ALA A C 1
ATOM 702 O O . ALA A 1 90 ? -7.108 2.867 -4.427 1.00 95.12 90 ALA A O 1
ATOM 703 N N . MET A 1 91 ? -5.163 1.957 -3.736 1.00 94.88 91 MET A N 1
ATOM 704 C CA . MET A 1 91 ? -5.593 1.708 -2.354 1.00 94.88 91 MET A CA 1
ATOM 705 C C . MET A 1 91 ? -5.929 3.006 -1.614 1.00 94.88 91 MET A C 1
ATOM 707 O O . MET A 1 91 ? -6.930 3.070 -0.901 1.00 94.88 91 MET A O 1
ATOM 711 N N . TRP A 1 92 ? -5.150 4.070 -1.834 1.00 94.75 92 TRP A N 1
ATOM 712 C CA . TRP A 1 92 ? -5.435 5.384 -1.258 1.00 94.75 92 TRP A CA 1
ATOM 713 C C . TRP A 1 92 ? -6.772 5.956 -1.744 1.00 94.75 92 TRP A C 1
ATOM 715 O O . TRP A 1 92 ? -7.570 6.444 -0.938 1.00 94.75 92 TRP A O 1
ATOM 725 N N . ARG A 1 93 ? -7.035 5.901 -3.055 1.00 94.75 93 ARG A N 1
ATOM 726 C CA . ARG A 1 93 ? -8.258 6.456 -3.660 1.00 94.75 93 ARG A CA 1
ATOM 727 C C . ARG A 1 93 ? -9.495 5.602 -3.386 1.00 94.75 93 ARG A C 1
ATOM 729 O O . ARG A 1 93 ? -10.586 6.153 -3.281 1.00 94.75 93 ARG A O 1
ATOM 736 N N . ARG A 1 94 ? -9.335 4.279 -3.301 1.00 94.31 94 ARG A N 1
ATOM 737 C CA . ARG A 1 94 ? -10.423 3.295 -3.190 1.00 94.31 94 ARG A CA 1
ATOM 738 C C . ARG A 1 94 ? -10.127 2.302 -2.058 1.00 94.31 94 ARG A C 1
ATOM 740 O O . ARG A 1 94 ? -9.662 1.192 -2.323 1.00 94.31 94 ARG A O 1
ATOM 747 N N . PRO A 1 95 ? -10.386 2.680 -0.796 1.00 90.62 95 PRO A N 1
ATOM 748 C CA . PRO A 1 95 ? -10.088 1.826 0.352 1.00 90.62 95 PRO A CA 1
ATOM 749 C C . PRO A 1 95 ? -10.839 0.489 0.329 1.00 90.62 95 PRO A C 1
ATOM 751 O O . PRO A 1 95 ? -10.258 -0.536 0.676 1.00 90.62 95 PRO A O 1
ATOM 754 N N . ASP A 1 96 ? -12.080 0.460 -0.166 1.00 89.12 96 ASP A N 1
ATOM 755 C CA . ASP A 1 96 ? -12.857 -0.781 -0.303 1.00 89.12 96 ASP A CA 1
ATOM 756 C C . ASP A 1 96 ? -12.176 -1.799 -1.233 1.00 89.12 96 ASP A C 1
ATOM 758 O O . ASP A 1 96 ? -12.218 -3.010 -1.007 1.00 89.12 96 ASP A O 1
ATOM 762 N N . GLU A 1 97 ? -11.491 -1.317 -2.271 1.00 89.81 97 GLU A N 1
ATOM 763 C CA . GLU A 1 97 ? -10.746 -2.167 -3.199 1.00 89.81 97 GLU A CA 1
ATOM 764 C C . GLU A 1 97 ? -9.443 -2.682 -2.583 1.00 89.81 97 GLU A C 1
ATOM 766 O O . GLU A 1 97 ? -9.020 -3.797 -2.885 1.00 89.81 97 GLU A O 1
ATOM 771 N N . ALA A 1 98 ? -8.843 -1.937 -1.649 1.00 90.12 98 ALA A N 1
ATOM 772 C CA . ALA A 1 98 ? -7.665 -2.389 -0.910 1.00 90.12 98 ALA A CA 1
ATOM 773 C C . ALA A 1 98 ? -7.940 -3.691 -0.132 1.00 90.12 98 ALA A C 1
ATOM 775 O O . ALA A 1 98 ? -7.067 -4.556 -0.035 1.00 90.12 98 ALA A O 1
ATOM 776 N N . VAL A 1 99 ? -9.174 -3.878 0.352 1.00 89.31 99 VAL A N 1
ATOM 777 C CA . VAL A 1 99 ? -9.626 -5.133 0.977 1.00 89.31 99 VAL A CA 1
ATOM 778 C C . VAL A 1 99 ? -9.573 -6.292 -0.019 1.00 89.31 99 VAL A C 1
ATOM 780 O O . VAL A 1 99 ? -9.057 -7.365 0.300 1.00 89.31 99 VAL A O 1
ATOM 783 N N . GLN A 1 100 ? -10.074 -6.074 -1.236 1.00 91.00 100 GLN A N 1
ATOM 784 C CA . GLN A 1 100 ? -10.090 -7.087 -2.293 1.00 91.00 100 GLN A CA 1
ATOM 785 C C . GLN A 1 100 ? -8.671 -7.432 -2.753 1.00 91.00 100 GLN A C 1
ATOM 787 O O . GLN A 1 100 ? -8.339 -8.609 -2.897 1.00 91.00 100 GLN A O 1
ATOM 792 N N . LEU A 1 101 ? -7.812 -6.423 -2.918 1.00 91.69 101 LEU A N 1
ATOM 793 C CA . LEU A 1 101 ? -6.407 -6.610 -3.274 1.00 91.69 101 LEU A CA 1
ATOM 794 C C . LEU A 1 101 ? -5.664 -7.425 -2.210 1.00 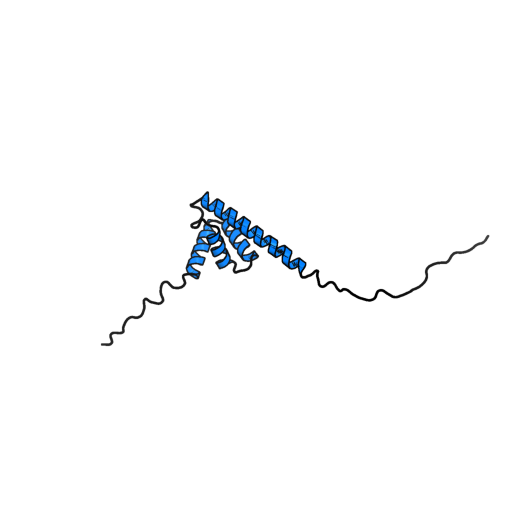91.69 101 LEU A C 1
ATOM 796 O O . LEU A 1 101 ? -4.919 -8.341 -2.564 1.00 91.69 101 LEU A O 1
ATOM 800 N N . ASN A 1 102 ? -5.908 -7.158 -0.924 1.00 91.38 102 ASN A N 1
ATOM 801 C CA . ASN A 1 102 ? -5.349 -7.959 0.163 1.00 91.38 102 ASN A CA 1
ATOM 802 C C . ASN A 1 102 ? -5.859 -9.404 0.136 1.00 91.38 102 ASN A C 1
ATOM 804 O O . ASN A 1 102 ? -5.060 -10.330 0.239 1.00 91.38 102 ASN A O 1
ATOM 808 N N . ALA A 1 103 ? -7.162 -9.619 -0.062 1.00 90.00 103 ALA A N 1
ATOM 809 C CA . ALA A 1 103 ? -7.719 -10.966 -0.172 1.00 90.00 103 ALA A CA 1
ATOM 810 C C . ALA A 1 103 ? -7.080 -11.751 -1.332 1.00 90.00 103 ALA A C 1
ATOM 812 O O . ALA A 1 103 ? -6.657 -12.890 -1.154 1.00 90.00 103 ALA A O 1
ATOM 813 N N . GLN A 1 104 ? -6.929 -11.128 -2.504 1.00 91.50 104 GLN A N 1
ATOM 814 C CA . GLN A 1 104 ? -6.272 -11.745 -3.661 1.00 91.50 104 GLN A CA 1
ATOM 815 C C . GLN A 1 104 ? -4.779 -12.016 -3.420 1.00 91.50 104 GLN A C 1
ATOM 817 O O . GLN A 1 104 ? -4.275 -13.062 -3.828 1.00 91.50 104 GLN A O 1
ATOM 822 N N . SER A 1 105 ? -4.083 -11.100 -2.741 1.00 88.88 105 SER A N 1
ATOM 823 C CA . SER A 1 105 ? -2.688 -11.268 -2.310 1.00 88.88 105 SER A CA 1
ATOM 824 C C . SER A 1 105 ? -2.541 -12.492 -1.398 1.00 88.88 105 SER A C 1
ATOM 826 O O . SER A 1 105 ? -1.708 -13.364 -1.654 1.00 88.88 105 SER A O 1
ATOM 828 N N . LEU A 1 106 ? -3.413 -12.623 -0.392 1.00 88.75 106 LEU A N 1
ATOM 829 C CA . LEU A 1 106 ? -3.430 -13.763 0.524 1.00 88.75 106 LEU A CA 1
ATOM 830 C C . LEU A 1 106 ? -3.742 -15.080 -0.195 1.00 88.75 106 LEU A C 1
ATOM 832 O O . LEU A 1 106 ? -3.055 -16.066 0.047 1.00 88.75 106 LEU A O 1
ATOM 836 N N . ILE A 1 107 ? -4.714 -15.101 -1.114 1.00 88.31 107 ILE A N 1
ATOM 837 C CA . ILE A 1 107 ? -5.045 -16.298 -1.906 1.00 88.31 107 ILE A CA 1
ATOM 838 C C . ILE A 1 107 ? -3.855 -16.729 -2.770 1.00 88.31 107 ILE A C 1
ATOM 840 O O . ILE A 1 107 ? -3.528 -17.912 -2.829 1.00 88.31 107 ILE A O 1
ATOM 844 N N . ARG A 1 108 ? -3.182 -15.776 -3.425 1.00 85.00 108 ARG A N 1
ATOM 845 C CA . ARG A 1 108 ? -2.030 -16.062 -4.289 1.00 85.00 108 ARG A CA 1
ATOM 846 C C . ARG A 1 108 ? -0.847 -16.624 -3.503 1.00 85.00 108 ARG A C 1
ATOM 848 O O . ARG A 1 108 ? -0.185 -17.542 -3.977 1.00 85.00 108 ARG A O 1
ATOM 855 N N . ARG A 1 109 ? -0.587 -16.079 -2.312 1.00 80.31 109 ARG A N 1
ATOM 856 C CA . ARG A 1 109 ? 0.492 -16.535 -1.420 1.00 80.31 109 ARG A CA 1
ATOM 857 C C . ARG A 1 109 ? 0.142 -17.827 -0.680 1.00 80.31 109 ARG A C 1
ATOM 859 O O . ARG A 1 109 ? 1.028 -18.623 -0.401 1.00 80.31 109 ARG A O 1
ATOM 866 N N . GLY A 1 110 ? -1.135 -18.039 -0.382 1.00 71.75 110 GLY A N 1
ATOM 867 C CA . GLY A 1 110 ? -1.668 -19.201 0.326 1.00 71.75 110 GLY A CA 1
ATOM 868 C C . GLY A 1 110 ? -2.123 -20.338 -0.588 1.00 71.75 110 GLY A C 1
ATOM 869 O O . GLY A 1 110 ? -3.043 -21.059 -0.215 1.00 71.75 110 GLY A O 1
ATOM 870 N N . GLY A 1 111 ? -1.539 -20.481 -1.783 1.00 55.66 111 GLY A N 1
ATOM 871 C CA . GLY A 1 111 ? -1.944 -21.478 -2.776 1.00 55.66 111 GLY A CA 1
ATOM 872 C C . GLY A 1 111 ? -1.990 -22.909 -2.223 1.00 55.66 111 GLY A C 1
ATOM 873 O O . GLY A 1 111 ? -0.977 -23.600 -2.220 1.00 55.66 111 GLY A O 1
ATOM 874 N N . GLY A 1 112 ? -3.182 -23.360 -1.815 1.00 51.75 112 GLY A N 1
ATOM 875 C CA . GLY A 1 112 ? -3.476 -24.755 -1.484 1.00 51.75 112 GLY A CA 1
ATOM 876 C C . GLY A 1 112 ? -4.057 -24.996 -0.090 1.00 51.75 112 GLY A C 1
ATOM 877 O O . GLY A 1 112 ? -3.507 -25.793 0.662 1.00 51.75 112 GLY A O 1
ATOM 878 N N . LEU A 1 113 ? -5.213 -24.417 0.248 1.00 52.31 113 LEU A N 1
ATOM 879 C CA . LEU A 1 113 ? -6.158 -25.232 1.015 1.00 52.31 113 LEU A CA 1
ATOM 880 C C . LEU A 1 113 ? -6.662 -26.295 0.027 1.00 52.31 113 LEU A C 1
ATOM 882 O O . LEU A 1 113 ? -7.381 -25.961 -0.909 1.00 52.31 113 LEU A O 1
ATOM 886 N N . ASP A 1 114 ? -6.219 -27.536 0.224 1.00 51.84 114 ASP A N 1
ATOM 887 C CA . ASP A 1 114 ? -6.593 -28.758 -0.503 1.00 51.84 114 ASP A CA 1
ATOM 888 C C . ASP A 1 114 ? -5.767 -29.161 -1.746 1.00 51.84 114 ASP A C 1
ATOM 890 O O . ASP A 1 114 ? -6.130 -28.951 -2.904 1.00 51.84 114 ASP A O 1
ATOM 894 N N . LYS A 1 115 ? -4.656 -29.860 -1.483 1.00 48.25 115 LYS A N 1
ATOM 895 C CA . LYS A 1 115 ? -4.198 -30.985 -2.318 1.00 48.25 115 LYS A CA 1
ATOM 896 C C . LYS A 1 115 ? -4.027 -32.292 -1.524 1.00 48.25 115 LYS A C 1
ATOM 898 O O . LYS A 1 115 ? -3.446 -33.231 -2.051 1.00 48.25 115 LYS A O 1
ATOM 903 N N . ASP A 1 116 ? -4.565 -32.372 -0.304 1.00 51.50 116 ASP A N 1
ATOM 904 C CA . ASP A 1 116 ? -4.332 -33.509 0.605 1.00 51.50 116 ASP A CA 1
ATOM 905 C C . ASP A 1 116 ? -5.605 -34.088 1.258 1.00 51.50 116 ASP A C 1
ATOM 907 O O . ASP A 1 116 ? -5.522 -34.869 2.201 1.00 51.50 116 ASP A O 1
ATOM 911 N N . VAL A 1 117 ? -6.810 -33.784 0.755 1.00 52.62 117 VAL A N 1
ATOM 912 C CA . VAL A 1 117 ? -8.033 -34.505 1.161 1.00 52.62 117 VAL A CA 1
ATOM 913 C C . VAL A 1 117 ? -8.567 -35.313 -0.018 1.00 52.62 117 VAL A C 1
ATOM 915 O O . VAL A 1 117 ? -9.590 -35.005 -0.629 1.00 52.62 117 VAL A O 1
ATOM 918 N N . GLY A 1 118 ? -7.852 -36.384 -0.372 1.00 49.56 118 GLY A N 1
ATOM 919 C CA . GLY A 1 118 ? -8.256 -37.213 -1.506 1.00 49.56 118 GLY A CA 1
ATOM 920 C C . GLY A 1 118 ? -7.645 -38.601 -1.650 1.00 49.56 118 GLY A C 1
ATOM 921 O O . GLY A 1 118 ? -8.034 -39.291 -2.588 1.00 49.56 118 GLY A O 1
ATOM 922 N N . GLU A 1 119 ? -6.762 -39.070 -0.766 1.00 48.22 119 GLU A N 1
ATOM 923 C CA . GLU A 1 119 ? -6.352 -40.479 -0.792 1.00 48.22 119 GLU A CA 1
ATOM 924 C C . GLU A 1 119 ? -7.403 -41.323 -0.050 1.00 48.22 119 GLU A C 1
ATOM 926 O O . GLU A 1 119 ? -7.311 -41.601 1.143 1.00 48.22 119 GLU A O 1
ATOM 931 N N . ARG A 1 120 ? -8.485 -41.694 -0.750 1.00 55.25 120 ARG A N 1
ATOM 932 C CA . ARG A 1 120 ? -9.370 -42.763 -0.266 1.00 55.25 120 ARG A CA 1
ATOM 933 C C . ARG A 1 120 ? -8.651 -44.094 -0.495 1.00 55.25 120 ARG A C 1
ATOM 935 O O . ARG A 1 120 ? -8.389 -44.411 -1.657 1.00 55.25 120 ARG A O 1
ATOM 942 N N . PRO A 1 121 ? -8.394 -44.920 0.534 1.00 52.59 121 PRO A N 1
ATOM 943 C CA . PRO A 1 121 ? -7.936 -46.277 0.295 1.00 52.59 121 PRO A CA 1
ATOM 944 C C . PRO A 1 121 ? -9.055 -47.036 -0.426 1.00 52.59 121 PRO A C 1
ATOM 946 O O . PRO A 1 121 ? -10.168 -47.170 0.092 1.00 52.59 121 PRO A O 1
ATOM 949 N N . GLN A 1 122 ? -8.774 -47.522 -1.637 1.00 53.69 122 GLN A N 1
ATOM 950 C CA . GLN A 1 122 ? -9.631 -48.504 -2.290 1.00 53.69 122 GLN A CA 1
ATOM 951 C C . GLN A 1 122 ? -9.660 -49.757 -1.408 1.00 53.69 122 GLN A C 1
ATOM 953 O O . GLN A 1 122 ? -8.716 -50.542 -1.389 1.00 53.69 122 GLN A O 1
ATOM 958 N N . LYS A 1 123 ? -10.755 -49.967 -0.673 1.00 56.00 123 LYS A N 1
ATOM 959 C CA . LYS A 1 123 ? -11.139 -51.321 -0.274 1.00 56.00 123 LYS A CA 1
ATOM 960 C C . LYS A 1 123 ? -11.636 -52.026 -1.532 1.00 56.00 123 LYS A C 1
ATOM 962 O O . LYS A 1 123 ? -12.782 -51.835 -1.930 1.00 56.00 123 LYS A O 1
ATOM 967 N N . MET A 1 124 ? -10.755 -52.800 -2.160 1.00 50.97 124 MET A N 1
ATOM 968 C CA . MET A 1 124 ? -11.166 -53.891 -3.041 1.00 50.97 124 MET A CA 1
ATOM 969 C C . MET A 1 124 ? -11.762 -54.998 -2.168 1.00 50.97 124 MET A C 1
ATOM 971 O O . MET A 1 124 ? -11.132 -55.443 -1.206 1.00 50.97 124 MET A O 1
ATOM 975 N N . ILE A 1 125 ? -13.008 -55.344 -2.483 1.00 63.81 125 ILE A N 1
ATOM 976 C CA . ILE A 1 125 ? -13.722 -56.547 -2.042 1.00 63.81 125 ILE A CA 1
ATOM 977 C C . ILE A 1 125 ? -13.297 -57.686 -2.966 1.00 63.81 125 ILE A C 1
ATOM 979 O O . ILE A 1 125 ? -13.157 -57.404 -4.180 1.00 63.81 125 ILE A O 1
#

Radius of gyration: 33.56 Å; Cα contacts (8 Å, |Δi|>4): 76; chains: 1; bounding box: 54×120×79 Å

Foldseek 3Di:
DDDDDDDDDDDDDDDDDDDDDPDDPPVVVVVVVVVVVVLVVLLVVLLVVQLVVCVVPVPLAVDRHSVLLQLLQCQQQPPDSVSSSVSSVVCVVHSVVNNVSSVVSCCVVVPDPDPPPDPDPDPDD

pLDDT: mean 73.52, std 21.71, range [37.19, 96.69]

Secondary structure (DSSP, 8-state):
-------------------------STTHHHHHHHHHHHHHHHHHHHHHHHHHHHH-TTT-S--SHHHHHHHHHHHHTT-HHHHHHHHHHHHH-HHHHHHHHHHHHHHHT--S-SSS--------

Mean predicted aligned error: 16.87 Å